Protein AF-A0A5P3VMM7-F1 (afdb_monomer_lite)

Structure (mmCIF, N/CA/C/O backbone):
data_AF-A0A5P3VMM7-F1
#
_entry.id   AF-A0A5P3VMM7-F1
#
loop_
_atom_site.group_PDB
_atom_site.id
_atom_site.type_symbol
_atom_site.label_atom_id
_atom_site.label_alt_id
_atom_site.label_comp_id
_atom_site.label_asym_id
_atom_site.label_entity_id
_atom_site.label_seq_id
_atom_site.pdbx_PDB_ins_code
_atom_site.Cartn_x
_atom_site.Cartn_y
_atom_site.Cartn_z
_atom_site.occupancy
_atom_site.B_iso_or_equiv
_atom_site.auth_seq_id
_atom_site.auth_comp_id
_atom_site.auth_asym_id
_atom_site.auth_atom_id
_atom_site.pdbx_PDB_model_num
ATOM 1 N N . MET A 1 1 ? -0.177 14.885 -5.176 1.00 58.44 1 MET A N 1
ATOM 2 C CA . MET A 1 1 ? 0.200 14.650 -3.767 1.00 58.44 1 MET A CA 1
ATOM 3 C C . MET A 1 1 ? 0.139 13.146 -3.527 1.00 58.44 1 MET A C 1
ATOM 5 O O . MET A 1 1 ? -0.788 12.527 -4.034 1.00 58.44 1 MET A O 1
ATOM 9 N N . ASP A 1 2 ? 1.102 12.547 -2.823 1.00 82.88 2 ASP A N 1
ATOM 10 C CA . ASP A 1 2 ? 1.224 11.075 -2.736 1.00 82.88 2 ASP A CA 1
ATOM 11 C C . ASP A 1 2 ? 0.037 10.394 -2.015 1.00 82.88 2 ASP A C 1
ATOM 13 O O . ASP A 1 2 ? -0.247 9.225 -2.265 1.00 82.88 2 ASP A O 1
ATOM 17 N N . LEU A 1 3 ? -0.728 11.128 -1.193 1.00 88.62 3 LEU A N 1
ATOM 18 C CA . LEU A 1 3 ? -1.894 10.583 -0.482 1.00 88.62 3 LEU A CA 1
ATOM 19 C C . LEU A 1 3 ? -3.008 10.087 -1.417 1.00 88.62 3 LEU A C 1
ATOM 21 O O . LEU A 1 3 ? -3.591 9.039 -1.157 1.00 88.62 3 LEU A O 1
ATOM 25 N N . ASP A 1 4 ? -3.297 10.801 -2.512 1.00 90.81 4 ASP A N 1
ATOM 26 C CA . ASP A 1 4 ? -4.323 10.369 -3.477 1.00 90.81 4 ASP A CA 1
ATOM 27 C C . ASP A 1 4 ? -3.931 9.047 -4.150 1.00 90.81 4 ASP A C 1
ATOM 29 O O . ASP A 1 4 ? -4.779 8.200 -4.431 1.00 90.81 4 ASP A O 1
ATOM 33 N N . LEU A 1 5 ? -2.629 8.865 -4.384 1.00 90.19 5 LEU A N 1
ATOM 34 C CA . LEU A 1 5 ? -2.067 7.659 -4.976 1.00 90.19 5 LEU A CA 1
ATOM 35 C C . LEU A 1 5 ? -2.196 6.467 -4.017 1.00 90.19 5 LEU A C 1
ATOM 37 O O . LEU A 1 5 ? -2.684 5.411 -4.417 1.00 90.19 5 LEU A O 1
ATOM 41 N N . ILE A 1 6 ? -1.822 6.661 -2.748 1.00 93.06 6 ILE A N 1
ATOM 42 C CA . ILE A 1 6 ? -1.936 5.641 -1.696 1.00 93.06 6 ILE A CA 1
ATOM 43 C C . ILE A 1 6 ? -3.396 5.215 -1.512 1.00 93.06 6 ILE A C 1
ATOM 45 O O . ILE A 1 6 ? -3.681 4.026 -1.379 1.00 93.06 6 ILE A O 1
ATOM 49 N N . GLU A 1 7 ? -4.341 6.156 -1.548 1.00 94.69 7 GLU A N 1
ATOM 50 C CA . GLU A 1 7 ? -5.756 5.812 -1.416 1.00 94.69 7 GLU A CA 1
ATOM 51 C C . GLU A 1 7 ? -6.293 4.989 -2.574 1.00 94.69 7 GLU A C 1
ATOM 53 O O . GLU A 1 7 ? -7.035 4.035 -2.348 1.00 94.69 7 GLU A O 1
ATOM 58 N N . ARG A 1 8 ? -5.949 5.360 -3.811 1.00 92.56 8 ARG A N 1
ATOM 59 C CA . ARG A 1 8 ? -6.365 4.604 -4.999 1.00 92.56 8 ARG A CA 1
ATOM 60 C C . ARG A 1 8 ? -5.827 3.180 -4.942 1.00 92.56 8 ARG A C 1
ATOM 62 O O . ARG A 1 8 ? -6.592 2.242 -5.142 1.00 92.56 8 ARG A O 1
ATOM 69 N N . ALA A 1 9 ? -4.551 3.031 -4.592 1.00 92.31 9 ALA A N 1
ATOM 70 C CA . ALA A 1 9 ? -3.922 1.731 -4.409 1.00 92.31 9 ALA A CA 1
ATOM 71 C C . ALA A 1 9 ? -4.624 0.904 -3.315 1.00 92.31 9 ALA A C 1
ATOM 73 O O . ALA A 1 9 ? -4.988 -0.246 -3.552 1.00 92.31 9 ALA A O 1
ATOM 74 N N . GLY A 1 10 ? -4.900 1.504 -2.151 1.00 93.81 10 GLY A N 1
ATOM 75 C CA . GLY A 1 10 ? -5.614 0.835 -1.062 1.00 93.81 10 GLY A CA 1
ATOM 76 C C . GLY A 1 10 ? -7.030 0.394 -1.450 1.00 93.81 10 GLY A C 1
ATOM 77 O O . GLY A 1 10 ? -7.420 -0.734 -1.161 1.00 93.81 10 GLY A O 1
ATOM 78 N N . ARG A 1 11 ? -7.785 1.245 -2.161 1.00 94.06 11 ARG A N 1
ATOM 79 C CA . ARG A 1 11 ? -9.134 0.903 -2.644 1.00 94.06 11 ARG A CA 1
ATOM 80 C C . ARG A 1 11 ? -9.099 -0.247 -3.646 1.00 94.06 11 ARG A C 1
ATOM 82 O O . ARG A 1 11 ? -9.917 -1.155 -3.543 1.00 94.06 11 ARG A O 1
ATOM 89 N N . ARG A 1 12 ? -8.137 -0.250 -4.575 1.00 91.69 12 ARG A N 1
ATOM 90 C CA . ARG A 1 12 ? -7.978 -1.356 -5.530 1.00 91.69 12 ARG A CA 1
ATOM 91 C C . ARG A 1 12 ? -7.608 -2.668 -4.844 1.00 91.69 12 ARG A C 1
ATOM 93 O O . ARG A 1 12 ? -8.069 -3.717 -5.271 1.00 91.69 12 ARG A O 1
ATOM 100 N N . ALA A 1 13 ? -6.848 -2.610 -3.754 1.00 91.81 13 ALA A N 1
ATOM 101 C CA . ALA A 1 13 ? -6.558 -3.771 -2.915 1.00 91.81 13 ALA A CA 1
ATOM 102 C C . ALA A 1 13 ? -7.781 -4.291 -2.125 1.00 91.81 13 ALA A C 1
ATOM 104 O O . ALA A 1 13 ? -7.629 -5.158 -1.267 1.00 91.81 13 ALA A O 1
ATOM 105 N N . GLY A 1 14 ? -8.985 -3.751 -2.363 1.00 92.62 14 GLY A N 1
ATOM 106 C CA . GLY A 1 14 ? -10.216 -4.155 -1.684 1.00 92.62 14 GLY A CA 1
ATOM 107 C C . GLY A 1 14 ? -10.307 -3.676 -0.234 1.00 92.62 14 GLY A C 1
ATOM 108 O O . GLY A 1 14 ? -11.110 -4.200 0.537 1.00 92.62 14 GLY A O 1
ATOM 109 N N . LEU A 1 15 ? -9.481 -2.704 0.161 1.00 94.81 15 LEU A N 1
ATOM 110 C CA . LEU A 1 15 ? -9.493 -2.152 1.511 1.00 94.81 15 LEU A CA 1
ATOM 111 C C . LEU A 1 15 ? -10.498 -1.008 1.617 1.00 94.81 15 LEU A C 1
ATOM 113 O O . LEU A 1 15 ? -10.672 -0.205 0.697 1.00 94.81 15 LEU A O 1
ATOM 117 N N . GLU A 1 16 ? -11.097 -0.869 2.795 1.00 95.44 16 GLU A N 1
ATOM 118 C CA . GLU A 1 16 ? -11.757 0.378 3.155 1.00 95.44 16 GLU A CA 1
ATOM 119 C C . GLU A 1 16 ? -10.687 1.419 3.480 1.00 95.44 16 GLU A C 1
ATOM 121 O O . GLU A 1 16 ? -9.756 1.141 4.238 1.00 95.44 16 GLU A O 1
ATOM 126 N N . VAL A 1 17 ? -10.823 2.622 2.923 1.00 95.12 17 VAL A N 1
ATOM 127 C CA . VAL A 1 17 ? -9.797 3.666 2.998 1.00 95.12 17 VAL A CA 1
ATOM 128 C C . VAL A 1 17 ? -10.396 4.971 3.501 1.00 95.12 17 VAL A C 1
ATOM 130 O O . VAL A 1 17 ? -11.431 5.416 3.003 1.00 95.12 17 VAL A O 1
ATOM 133 N N . ARG A 1 18 ? -9.711 5.631 4.440 1.00 94.75 18 ARG A N 1
ATOM 134 C CA . ARG A 1 18 ? -10.051 6.986 4.897 1.00 94.75 18 ARG A CA 1
ATOM 135 C C . ARG A 1 18 ? -8.809 7.831 5.148 1.00 94.75 18 ARG A C 1
ATOM 137 O O . ARG A 1 18 ? -7.750 7.307 5.489 1.00 94.75 18 ARG A O 1
ATOM 144 N N . ARG A 1 19 ? -8.970 9.153 5.081 1.00 94.06 19 ARG A N 1
ATOM 145 C CA . ARG A 1 19 ? -7.989 10.094 5.633 1.00 94.06 19 ARG A CA 1
ATOM 146 C C . ARG A 1 19 ? -8.260 10.315 7.109 1.00 94.06 19 ARG A C 1
ATOM 148 O O . ARG A 1 19 ? -9.404 10.516 7.509 1.00 94.06 19 ARG A O 1
ATOM 155 N N . PHE A 1 20 ? -7.201 10.339 7.902 1.00 92.06 20 PHE A N 1
ATOM 156 C CA . PHE A 1 20 ? -7.236 10.834 9.268 1.00 92.06 20 PHE A CA 1
ATOM 157 C C . PHE A 1 20 ? -6.358 12.079 9.354 1.00 92.06 20 PHE A C 1
ATOM 159 O O . PHE A 1 20 ? -5.202 12.057 8.931 1.00 92.06 20 PHE A O 1
ATOM 166 N N . ARG A 1 21 ? -6.920 13.173 9.872 1.00 91.00 21 ARG A N 1
ATOM 167 C CA . ARG A 1 21 ? -6.203 14.433 10.066 1.00 91.00 21 ARG A CA 1
ATOM 168 C C . ARG A 1 21 ? -6.055 14.708 11.554 1.00 91.00 21 ARG A C 1
ATOM 170 O O . ARG A 1 21 ? -7.053 14.803 12.261 1.00 91.00 21 ARG A O 1
ATOM 177 N N . ALA A 1 22 ? -4.818 14.880 12.001 1.00 86.25 22 ALA A N 1
ATOM 178 C CA . ALA A 1 22 ? -4.490 15.326 13.347 1.00 86.25 22 ALA A CA 1
ATOM 179 C C . ALA A 1 22 ? -3.561 16.535 13.252 1.00 86.25 22 ALA A C 1
ATOM 181 O O . ALA A 1 22 ? -2.401 16.402 12.866 1.00 86.25 22 ALA A O 1
ATOM 182 N N . ARG A 1 23 ? -4.082 17.716 13.612 1.00 89.12 23 ARG A N 1
ATOM 183 C CA . ARG A 1 23 ? -3.386 19.005 13.464 1.00 89.12 23 ARG A CA 1
ATOM 184 C C . ARG A 1 23 ? -2.920 19.199 12.009 1.00 89.12 23 ARG A C 1
ATOM 186 O O . ARG A 1 23 ? -3.754 19.268 11.100 1.00 89.12 23 ARG A O 1
ATOM 193 N N . ASP A 1 24 ? -1.608 19.202 11.807 1.00 87.50 24 ASP A N 1
ATOM 194 C CA . ASP A 1 24 ? -0.941 19.428 10.524 1.00 87.50 24 ASP A CA 1
ATOM 195 C C . ASP A 1 24 ? -0.562 18.126 9.803 1.00 87.50 24 ASP A C 1
ATOM 197 O O . ASP A 1 24 ? -0.034 18.160 8.695 1.00 87.50 24 ASP A O 1
ATOM 201 N N . LEU A 1 25 ? -0.861 16.968 10.401 1.00 86.62 25 LEU A N 1
ATOM 202 C CA . LEU A 1 25 ? -0.588 15.661 9.818 1.00 86.62 25 LEU A CA 1
ATOM 203 C C . LEU A 1 25 ? -1.855 15.076 9.186 1.00 86.62 25 LEU A C 1
ATOM 205 O O . LEU A 1 25 ? -2.884 14.923 9.851 1.00 86.62 25 LEU A O 1
ATOM 209 N N . VAL A 1 26 ? -1.766 14.702 7.909 1.00 91.19 26 VAL A N 1
ATOM 210 C CA . VAL A 1 26 ? -2.798 13.932 7.204 1.00 91.19 26 VAL A CA 1
ATOM 211 C C . VAL A 1 26 ? -2.216 12.575 6.839 1.00 91.19 26 VAL A C 1
ATOM 213 O O . VAL A 1 26 ? -1.212 12.501 6.136 1.00 91.19 26 VAL A O 1
ATOM 216 N N . VAL A 1 27 ? -2.860 11.509 7.307 1.00 91.38 27 VAL A N 1
ATOM 217 C CA . VAL A 1 27 ? -2.457 10.124 7.043 1.00 91.38 27 VAL A CA 1
ATOM 218 C C . VAL A 1 27 ? -3.578 9.342 6.378 1.00 91.38 27 VAL A C 1
ATOM 220 O O . VAL A 1 27 ? -4.757 9.667 6.543 1.00 91.38 27 VAL A O 1
ATOM 223 N N . VAL A 1 28 ? -3.215 8.276 5.668 1.00 94.19 28 VAL A N 1
ATOM 224 C CA . VAL A 1 28 ? -4.174 7.285 5.181 1.00 94.19 28 VAL A CA 1
ATOM 225 C C . VAL A 1 28 ? -4.302 6.178 6.222 1.00 94.19 28 VAL A C 1
ATOM 227 O O . VAL A 1 28 ? -3.312 5.665 6.744 1.00 94.19 28 VAL A O 1
ATOM 230 N N . GLN A 1 29 ? -5.543 5.828 6.543 1.00 95.75 29 GLN A N 1
ATOM 231 C CA . GLN A 1 29 ? -5.864 4.638 7.311 1.00 95.75 29 GLN A CA 1
ATOM 232 C C . GLN A 1 29 ? -6.636 3.662 6.439 1.00 95.75 29 GLN A C 1
ATOM 234 O O . GLN A 1 29 ? -7.495 4.067 5.650 1.00 95.75 29 GLN A O 1
ATOM 239 N N . VAL A 1 30 ? -6.356 2.377 6.630 1.00 96.06 30 VAL A N 1
ATOM 240 C CA . VAL A 1 30 ? -7.056 1.289 5.949 1.00 96.06 30 VAL A CA 1
ATOM 241 C C . VAL A 1 30 ? -7.575 0.264 6.940 1.00 96.06 30 VAL A C 1
ATOM 243 O O . VAL A 1 30 ? -7.051 0.139 8.051 1.00 96.06 30 VAL A O 1
ATOM 246 N N . ARG A 1 31 ? -8.583 -0.497 6.526 1.00 95.56 31 ARG A N 1
ATOM 247 C CA . ARG A 1 31 ? -8.982 -1.745 7.181 1.00 95.56 31 ARG A CA 1
ATOM 248 C C . ARG A 1 31 ? -9.469 -2.758 6.150 1.00 95.56 31 ARG A C 1
ATOM 250 O O . ARG A 1 31 ? -9.970 -2.380 5.093 1.00 95.56 31 ARG A O 1
ATOM 257 N N . GLY A 1 32 ? -9.335 -4.039 6.479 1.00 91.06 32 GLY A N 1
ATOM 258 C CA . GLY A 1 32 ? -10.105 -5.091 5.811 1.00 91.06 32 GLY A CA 1
ATOM 259 C C . GLY A 1 32 ? -11.567 -5.070 6.272 1.00 91.06 32 GLY A C 1
ATOM 260 O O . GLY A 1 32 ? -11.900 -4.367 7.231 1.00 91.06 32 GLY A O 1
ATOM 261 N N . GLN A 1 33 ? -12.430 -5.857 5.625 1.00 87.31 33 GLN A N 1
ATOM 262 C CA . GLN A 1 33 ? -13.848 -5.949 5.992 1.00 87.31 33 GLN A CA 1
ATOM 263 C C . GLN A 1 33 ? -14.016 -6.311 7.475 1.00 87.31 33 GLN A C 1
ATOM 265 O O . GLN A 1 33 ? -13.532 -7.343 7.933 1.00 87.31 33 GLN A O 1
ATOM 270 N N . GLY A 1 34 ? -14.666 -5.427 8.238 1.00 87.31 34 GLY A N 1
ATOM 271 C CA . GLY A 1 34 ? -14.894 -5.612 9.678 1.00 87.31 34 GLY A CA 1
ATOM 272 C C . GLY A 1 34 ? -13.642 -5.505 10.563 1.00 87.31 34 GLY A C 1
ATOM 273 O O . GLY A 1 34 ? -13.731 -5.716 11.770 1.00 87.31 34 GLY A O 1
ATOM 274 N N . GLY A 1 35 ? -12.482 -5.164 9.995 1.00 92.06 35 GLY A N 1
ATOM 275 C CA . GLY A 1 35 ? -11.216 -5.057 10.717 1.00 92.06 35 GLY A CA 1
ATOM 276 C C . GLY A 1 35 ? -11.041 -3.747 11.492 1.00 92.06 35 GLY A C 1
ATOM 277 O O . GLY A 1 35 ? -11.834 -2.804 11.397 1.00 92.06 35 GLY A O 1
ATOM 278 N N . GLN A 1 36 ? -9.940 -3.664 12.241 1.00 95.12 36 GLN A N 1
ATOM 279 C CA . GLN A 1 36 ? -9.512 -2.419 12.876 1.00 95.12 36 GLN A CA 1
ATOM 280 C C . GLN A 1 36 ? -8.826 -1.489 11.871 1.00 95.12 36 GLN A C 1
ATOM 282 O O . GLN A 1 36 ? -8.091 -1.931 10.987 1.00 95.12 36 GLN A O 1
ATOM 287 N N . TRP A 1 37 ? -9.053 -0.185 12.039 1.00 95.38 37 TRP A N 1
ATOM 288 C CA . TRP A 1 37 ? -8.341 0.845 11.289 1.00 95.38 37 TRP A CA 1
ATOM 289 C C . TRP A 1 37 ? -6.872 0.870 11.696 1.00 95.38 37 TRP A C 1
ATOM 291 O O . TRP A 1 37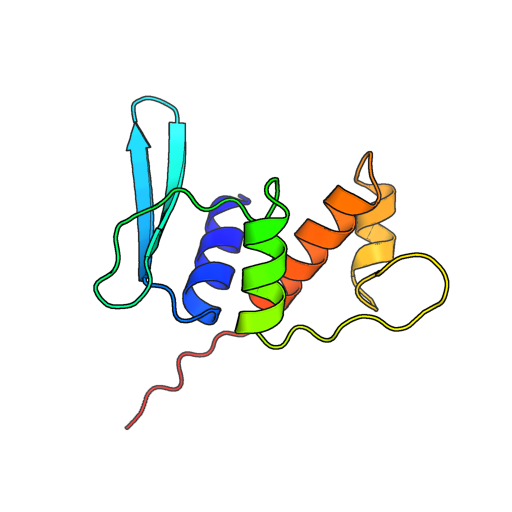 ? -6.557 0.993 12.878 1.00 95.38 37 TRP A O 1
ATOM 301 N N . ARG A 1 38 ? -5.981 0.823 10.709 1.00 95.00 38 ARG A N 1
ATOM 302 C CA . ARG A 1 38 ? -4.535 0.954 10.906 1.00 95.00 38 ARG A CA 1
ATOM 303 C C . ARG A 1 38 ? -3.953 1.997 9.968 1.00 95.00 38 ARG A C 1
ATOM 305 O O . ARG A 1 38 ? -4.532 2.280 8.921 1.00 95.00 38 ARG A O 1
ATOM 312 N N . PHE A 1 39 ? -2.805 2.548 10.342 1.00 94.50 39 PHE A N 1
ATOM 313 C CA . PHE A 1 39 ? -2.004 3.372 9.442 1.00 94.50 39 PHE A CA 1
ATOM 314 C C . PHE A 1 39 ? -1.561 2.552 8.224 1.00 94.50 39 PHE A C 1
ATOM 316 O O . PHE A 1 39 ? -1.337 1.341 8.336 1.00 94.50 39 PHE A O 1
ATOM 323 N N . TYR A 1 40 ? -1.494 3.217 7.074 1.00 94.56 40 TYR A N 1
ATOM 324 C CA . TYR A 1 40 ? -1.133 2.605 5.806 1.00 94.56 40 TYR A CA 1
ATOM 325 C C . TYR A 1 40 ? -0.192 3.513 5.028 1.00 94.56 40 TYR A C 1
ATOM 327 O O . TYR A 1 40 ? -0.582 4.610 4.622 1.00 94.56 40 TYR A O 1
ATOM 335 N N . ASP A 1 41 ? 1.033 3.042 4.818 1.00 93.69 41 ASP A N 1
ATOM 336 C CA . ASP A 1 41 ? 2.060 3.792 4.096 1.00 93.69 41 ASP A CA 1
ATOM 337 C C . ASP A 1 41 ? 2.950 2.864 3.265 1.00 93.69 41 ASP A C 1
ATOM 339 O O . ASP A 1 41 ? 4.108 2.617 3.603 1.00 93.69 41 ASP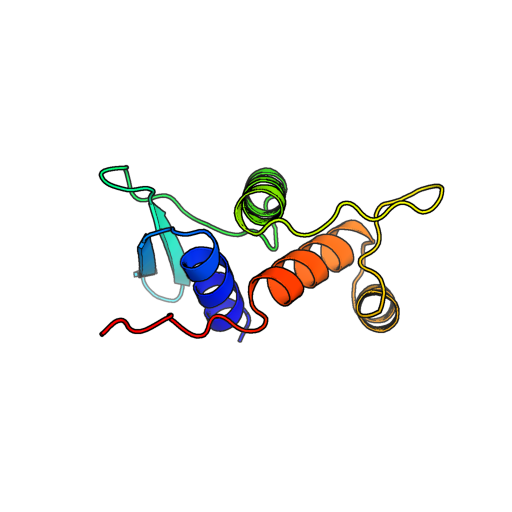 A O 1
ATOM 343 N N . PRO A 1 42 ? 2.435 2.355 2.136 1.00 93.06 42 PRO A N 1
ATOM 344 C CA . PRO A 1 42 ? 3.188 1.458 1.267 1.00 93.06 42 PRO A CA 1
ATOM 345 C C . PRO A 1 42 ? 4.393 2.135 0.588 1.00 93.06 42 PRO A C 1
ATOM 347 O O . PRO A 1 42 ? 5.161 1.455 -0.086 1.00 93.06 42 PRO A O 1
ATOM 350 N N . LEU A 1 43 ? 4.581 3.456 0.730 1.00 90.56 43 LEU A N 1
ATOM 351 C CA . LEU A 1 43 ? 5.755 4.163 0.207 1.00 90.56 43 LEU A CA 1
ATOM 352 C C . LEU A 1 43 ? 6.963 4.081 1.146 1.00 90.56 43 LEU A C 1
ATOM 354 O O . LEU A 1 43 ? 8.101 4.218 0.680 1.00 90.56 43 LEU A O 1
ATOM 358 N N . HIS A 1 44 ? 6.732 3.826 2.436 1.00 90.12 44 HIS A N 1
ATOM 359 C CA . HIS A 1 44 ? 7.777 3.772 3.461 1.00 90.12 44 HIS A CA 1
ATOM 360 C C . HIS A 1 44 ? 7.791 2.460 4.261 1.00 90.12 44 HIS A C 1
ATOM 362 O O . HIS A 1 44 ? 8.831 2.136 4.832 1.00 90.12 44 HIS A O 1
ATOM 368 N N . ASP A 1 45 ? 6.702 1.686 4.256 1.00 91.12 45 ASP A N 1
ATOM 369 C CA . ASP A 1 45 ? 6.566 0.391 4.929 1.00 91.12 45 ASP A CA 1
ATOM 370 C C . ASP A 1 45 ? 6.571 -0.770 3.913 1.00 91.12 45 ASP A C 1
ATOM 372 O O . ASP A 1 45 ? 5.719 -0.867 3.021 1.00 91.12 45 ASP A O 1
ATOM 376 N N . ASP A 1 46 ? 7.545 -1.672 4.054 1.00 89.44 46 ASP A N 1
ATOM 377 C CA . ASP A 1 46 ? 7.731 -2.813 3.151 1.00 89.44 46 ASP A CA 1
ATOM 378 C C . ASP A 1 46 ? 6.618 -3.859 3.273 1.00 89.44 46 ASP A C 1
ATOM 380 O O . ASP A 1 46 ? 6.244 -4.479 2.276 1.00 89.44 46 ASP A O 1
ATOM 384 N N . ALA A 1 47 ? 6.052 -4.052 4.468 1.00 91.19 47 ALA A N 1
ATOM 385 C CA . ALA A 1 47 ? 4.962 -4.997 4.672 1.00 91.19 47 ALA A CA 1
ATOM 386 C C . ALA A 1 47 ? 3.682 -4.499 3.992 1.00 91.19 47 ALA A C 1
ATOM 388 O O . ALA A 1 47 ? 2.952 -5.289 3.390 1.00 91.19 47 ALA A O 1
ATOM 389 N N . ASP A 1 48 ? 3.415 -3.195 4.039 1.00 93.56 48 ASP A N 1
ATOM 390 C CA . ASP A 1 48 ? 2.289 -2.592 3.326 1.00 93.56 48 ASP A CA 1
ATOM 391 C C . ASP A 1 48 ? 2.469 -2.606 1.815 1.00 93.56 48 ASP A C 1
ATOM 393 O O . ASP A 1 48 ? 1.515 -2.927 1.100 1.00 93.56 48 ASP A O 1
ATOM 397 N N . CYS A 1 49 ? 3.683 -2.341 1.333 1.00 91.88 49 CYS A N 1
ATOM 398 C CA . CYS A 1 49 ? 4.005 -2.484 -0.081 1.00 91.88 49 CYS A CA 1
ATOM 399 C C . CYS A 1 49 ? 3.838 -3.935 -0.557 1.00 91.88 49 CYS A C 1
ATOM 401 O O . CYS A 1 49 ? 3.254 -4.177 -1.611 1.00 91.88 49 CYS A O 1
ATOM 403 N N . PHE A 1 50 ? 4.320 -4.911 0.215 1.00 88.81 50 PHE A N 1
ATOM 404 C CA . PHE A 1 50 ? 4.217 -6.324 -0.144 1.00 88.81 50 PHE A CA 1
ATOM 405 C C . PHE A 1 50 ? 2.763 -6.806 -0.157 1.00 88.81 50 PHE A C 1
ATOM 407 O O . PHE A 1 50 ? 2.330 -7.431 -1.122 1.00 88.81 50 PHE A O 1
ATOM 414 N N . ARG A 1 51 ? 1.974 -6.463 0.872 1.00 91.69 51 ARG A N 1
ATOM 415 C CA . ARG A 1 51 ? 0.534 -6.773 0.906 1.00 91.69 51 ARG A CA 1
ATOM 416 C C . ARG A 1 51 ? -0.196 -6.174 -0.291 1.00 91.69 51 ARG A C 1
ATOM 418 O O . ARG A 1 51 ? -1.047 -6.842 -0.862 1.00 91.69 51 ARG A O 1
ATOM 425 N N . LEU A 1 52 ? 0.143 -4.9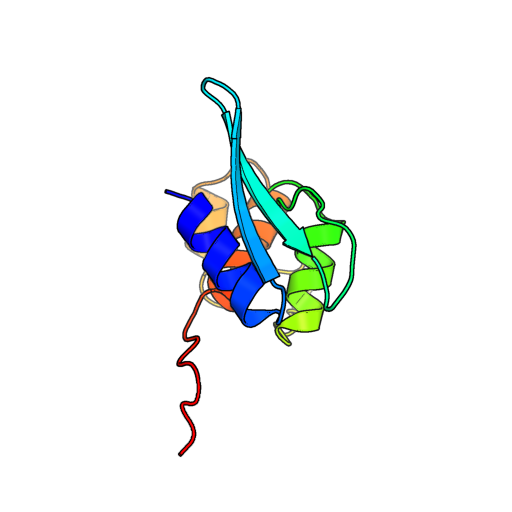41 -0.667 1.00 91.38 52 LEU A N 1
ATOM 426 C CA . LEU A 1 52 ? -0.430 -4.274 -1.833 1.00 91.38 52 LEU A CA 1
ATOM 427 C C . LEU A 1 52 ? -0.081 -4.998 -3.135 1.00 91.38 52 LEU A C 1
ATOM 429 O O . LEU A 1 52 ? -0.960 -5.226 -3.959 1.00 91.38 52 LEU A O 1
ATOM 433 N N . MET A 1 53 ? 1.188 -5.378 -3.299 1.00 88.50 53 MET A N 1
ATOM 434 C CA . MET A 1 53 ? 1.665 -6.121 -4.465 1.00 88.50 53 MET A CA 1
ATOM 435 C C . MET A 1 53 ? 0.882 -7.426 -4.643 1.00 88.50 53 MET A C 1
ATOM 437 O O . MET A 1 53 ? 0.392 -7.695 -5.734 1.00 88.50 53 MET A O 1
ATOM 441 N N . VAL A 1 54 ? 0.703 -8.187 -3.558 1.00 88.75 54 VAL A N 1
ATOM 442 C CA . VAL A 1 54 ? -0.071 -9.438 -3.562 1.00 88.75 54 VAL A CA 1
ATOM 443 C C . VAL A 1 54 ? -1.556 -9.178 -3.829 1.00 88.75 54 VAL A C 1
ATOM 445 O O . VAL A 1 54 ? -2.153 -9.850 -4.661 1.00 88.75 54 VAL A O 1
ATOM 448 N N . ALA A 1 55 ? -2.160 -8.201 -3.148 1.00 90.19 55 ALA A N 1
ATOM 449 C CA . ALA A 1 55 ? -3.591 -7.923 -3.264 1.00 90.19 55 ALA A CA 1
ATOM 450 C C . ALA A 1 55 ? -3.999 -7.409 -4.653 1.00 90.19 55 ALA A C 1
ATOM 452 O O . ALA A 1 55 ? -5.122 -7.647 -5.087 1.00 90.19 55 ALA A O 1
ATOM 453 N N . CYS A 1 56 ? -3.106 -6.699 -5.343 1.00 86.62 56 CYS A N 1
ATOM 454 C CA . CYS A 1 56 ? -3.358 -6.160 -6.677 1.00 86.62 56 CYS A CA 1
ATOM 455 C C . CYS A 1 56 ? -2.770 -7.015 -7.808 1.00 86.62 56 CYS A C 1
ATOM 457 O O . CYS A 1 56 ? -2.743 -6.536 -8.940 1.00 86.62 56 CYS A O 1
ATOM 459 N N . ASP A 1 57 ? -2.283 -8.225 -7.506 1.00 85.25 57 ASP A N 1
ATOM 460 C CA . ASP A 1 57 ? -1.599 -9.116 -8.456 1.00 85.25 57 ASP A CA 1
ATOM 461 C C . ASP A 1 57 ? -0.543 -8.376 -9.296 1.00 85.25 57 ASP A C 1
ATOM 463 O O . ASP A 1 57 ? -0.433 -8.524 -10.513 1.00 85.25 57 ASP A O 1
ATOM 467 N N . VAL A 1 58 ? 0.215 -7.490 -8.641 1.00 78.69 58 VAL A N 1
ATOM 468 C CA . VAL A 1 58 ? 1.302 -6.769 -9.301 1.00 78.69 58 VAL A CA 1
ATOM 469 C C . VAL A 1 58 ? 2.415 -7.791 -9.527 1.00 78.69 58 VAL A C 1
ATOM 471 O O . VAL A 1 58 ? 2.985 -8.281 -8.546 1.00 78.69 58 VAL A O 1
ATOM 474 N N . PRO A 1 59 ? 2.730 -8.142 -10.788 1.00 66.81 59 PRO A N 1
ATOM 475 C CA . PRO A 1 59 ? 3.579 -9.285 -11.073 1.00 66.81 59 PRO A CA 1
ATOM 476 C C . PRO A 1 59 ? 4.972 -9.095 -10.462 1.00 66.81 59 PRO A C 1
ATOM 478 O O . PRO A 1 59 ? 5.543 -8.001 -10.556 1.00 66.81 59 PRO A O 1
ATOM 481 N N . PRO A 1 60 ? 5.555 -10.147 -9.855 1.00 61.16 60 PRO A N 1
ATOM 482 C CA . PRO A 1 60 ? 6.9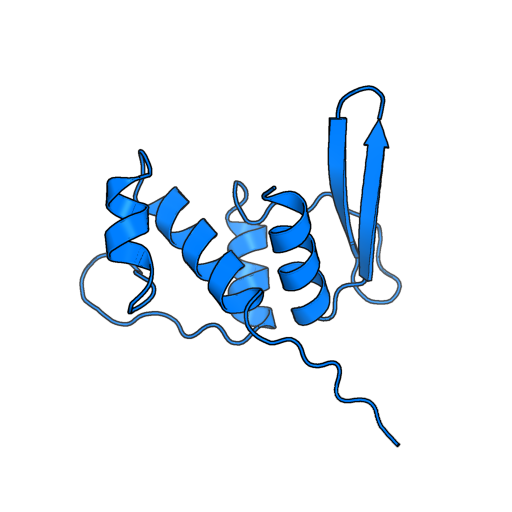33 -10.105 -9.404 1.00 61.16 60 PRO A CA 1
ATOM 483 C C . PRO A 1 60 ? 7.838 -10.003 -10.628 1.00 61.16 60 PRO A C 1
ATOM 485 O O . PRO A 1 60 ? 7.689 -10.722 -11.614 1.00 61.16 60 PRO A O 1
ATOM 488 N N . LEU A 1 61 ? 8.791 -9.085 -10.583 1.00 62.03 61 LEU A N 1
ATOM 489 C CA . LEU A 1 61 ? 9.542 -8.733 -11.777 1.00 62.03 61 LEU A CA 1
ATOM 490 C C . LEU A 1 61 ? 10.799 -9.578 -11.849 1.00 62.03 61 LEU A C 1
ATOM 492 O O . LEU A 1 61 ? 11.769 -9.356 -11.123 1.00 62.03 61 LEU A O 1
ATOM 496 N N . SER A 1 62 ? 10.741 -10.598 -12.696 1.00 45.94 62 SER A N 1
ATOM 497 C CA . SER A 1 62 ? 11.829 -11.539 -12.919 1.00 45.94 62 SER A CA 1
ATOM 498 C C . SER A 1 62 ? 12.896 -10.918 -13.824 1.00 45.94 62 SER A C 1
ATOM 500 O O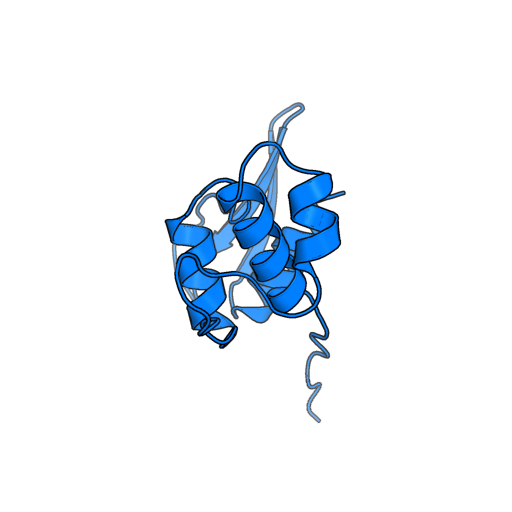 . SER A 1 62 ? 12.742 -10.841 -15.038 1.00 45.94 62 SER A O 1
ATOM 502 N N . GLY A 1 63 ? 14.000 -10.484 -13.223 1.00 42.25 63 GLY A N 1
ATOM 503 C CA . GLY A 1 63 ? 15.210 -10.056 -13.920 1.00 42.25 63 GLY A CA 1
ATOM 504 C C . GLY A 1 63 ? 16.356 -9.959 -12.920 1.00 42.25 63 GLY A C 1
ATOM 505 O O . GLY A 1 63 ? 16.225 -9.276 -11.909 1.00 42.25 63 GLY A O 1
ATOM 506 N N . MET A 1 64 ? 17.425 -10.722 -13.158 1.00 36.34 64 MET A N 1
ATOM 507 C CA . MET A 1 64 ? 18.576 -10.955 -12.272 1.00 36.34 64 MET A CA 1
ATOM 508 C C . MET A 1 64 ? 18.956 -9.761 -11.376 1.00 36.34 64 MET A C 1
ATOM 510 O O . MET A 1 64 ? 19.211 -8.655 -11.843 1.00 36.34 64 MET A O 1
ATOM 514 N N . THR A 1 65 ? 19.075 -10.024 -10.070 1.00 39.88 65 THR A N 1
ATOM 515 C CA . THR A 1 65 ? 19.581 -9.096 -9.039 1.00 39.88 65 THR A CA 1
ATOM 516 C C . THR A 1 65 ? 18.795 -7.790 -8.893 1.00 39.88 65 THR A C 1
ATOM 518 O O . THR A 1 65 ? 19.261 -6.693 -9.201 1.00 39.88 65 THR A O 1
ATOM 521 N N . GLY A 1 66 ? 17.604 -7.925 -8.312 1.00 45.16 66 GLY A N 1
ATOM 522 C CA . GLY A 1 66 ? 16.824 -6.853 -7.699 1.00 45.16 66 GLY A CA 1
ATOM 523 C C . GLY A 1 66 ? 15.557 -6.517 -8.480 1.00 45.16 66 GLY A C 1
ATOM 524 O O . GLY A 1 66 ? 15.608 -5.996 -9.590 1.00 45.16 66 GLY A O 1
ATOM 525 N N . LEU A 1 67 ? 14.424 -6.814 -7.846 1.00 42.09 67 LEU A N 1
ATOM 526 C CA . LEU A 1 67 ? 13.067 -6.528 -8.305 1.00 42.09 67 LEU A CA 1
ATOM 527 C C . LEU A 1 67 ? 12.950 -5.090 -8.842 1.00 42.09 67 LEU A C 1
ATOM 529 O O . LEU A 1 67 ? 13.288 -4.142 -8.135 1.00 42.09 67 LEU A O 1
ATOM 533 N N . VAL A 1 68 ? 12.486 -4.924 -10.082 1.00 48.25 68 VAL A N 1
ATOM 534 C CA . VAL A 1 68 ? 12.316 -3.631 -10.770 1.00 48.25 68 VAL A CA 1
ATOM 535 C C . VAL A 1 68 ? 11.056 -3.703 -11.626 1.00 48.25 68 VAL A C 1
ATOM 537 O O . VAL A 1 68 ? 10.975 -4.557 -12.499 1.00 48.25 68 VAL A O 1
ATOM 540 N N . CYS A 1 69 ? 10.076 -2.821 -11.397 1.00 45.28 69 CYS A N 1
ATOM 541 C CA . CYS A 1 69 ? 8.838 -2.759 -12.183 1.00 45.28 69 CYS A CA 1
ATOM 542 C C . CYS A 1 69 ? 9.130 -2.322 -13.622 1.00 45.28 69 CYS A C 1
ATOM 544 O O . CYS A 1 69 ? 9.601 -1.207 -13.861 1.00 45.28 69 CYS A O 1
ATOM 546 N N . ALA A 1 70 ? 8.875 -3.213 -14.581 1.00 43.91 70 ALA A N 1
ATOM 547 C CA . ALA A 1 70 ? 9.214 -3.039 -15.982 1.00 43.91 70 ALA A CA 1
ATOM 548 C C . ALA A 1 70 ? 8.462 -1.824 -16.544 1.00 43.91 70 ALA A C 1
ATOM 550 O O . ALA A 1 70 ? 7.234 -1.757 -16.513 1.00 43.91 70 ALA A O 1
ATOM 551 N N . GLY A 1 71 ? 9.228 -0.833 -17.002 1.00 44.16 71 GLY A N 1
ATOM 552 C CA . GLY A 1 71 ? 8.747 0.353 -17.712 1.00 44.16 71 GLY A CA 1
ATOM 553 C C . GLY A 1 71 ? 8.662 1.647 -16.896 1.00 44.16 71 GLY A C 1
ATOM 554 O O . GLY A 1 71 ? 8.835 2.709 -17.475 1.00 44.16 71 GLY A O 1
ATOM 555 N N . CYS A 1 72 ? 8.457 1.603 -15.573 1.00 47.97 72 CYS A N 1
ATOM 556 C CA . CYS A 1 72 ? 8.253 2.830 -14.767 1.00 47.97 72 CYS A CA 1
ATOM 557 C C . CYS A 1 72 ? 9.457 3.229 -13.904 1.00 47.97 72 CYS A C 1
ATOM 559 O O . CYS A 1 72 ? 9.512 4.338 -13.382 1.00 47.97 72 CYS A O 1
ATOM 561 N N . VAL A 1 73 ? 10.423 2.327 -13.733 1.00 51.50 73 VAL A N 1
ATOM 562 C CA . VAL A 1 73 ? 11.454 2.481 -12.701 1.00 51.50 73 VAL A CA 1
ATOM 563 C C . VAL A 1 73 ? 12.715 3.187 -13.203 1.00 51.50 73 VAL A C 1
ATOM 565 O O . VAL A 1 73 ? 13.455 3.733 -12.392 1.00 51.50 73 VAL A O 1
ATOM 568 N N . SER A 1 74 ? 12.958 3.250 -14.518 1.00 49.97 74 SER A N 1
ATOM 569 C CA . SER A 1 74 ? 14.163 3.922 -15.029 1.00 49.97 74 SER A CA 1
ATOM 570 C C . SER A 1 74 ? 14.168 5.422 -14.703 1.00 49.97 74 SER A C 1
ATOM 572 O O . SER A 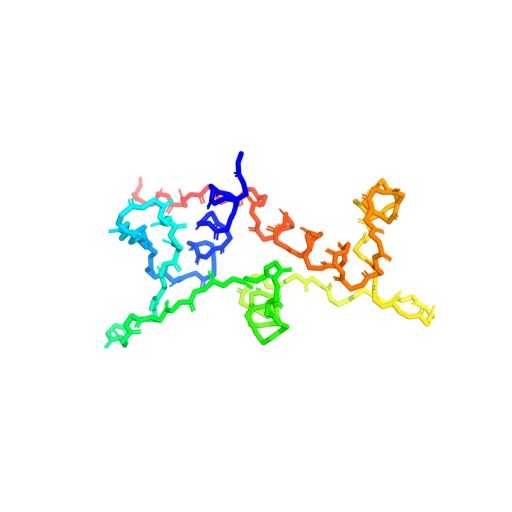1 74 ? 15.216 5.968 -14.371 1.00 49.97 74 SER A O 1
ATOM 574 N N . GLU A 1 75 ? 12.998 6.070 -14.713 1.00 51.62 75 GLU A N 1
ATOM 575 C CA . GLU A 1 75 ? 12.842 7.463 -14.272 1.00 51.62 75 GLU A CA 1
ATOM 576 C C . GLU A 1 75 ? 12.839 7.593 -12.738 1.00 51.62 75 GLU A C 1
ATOM 578 O O . GLU A 1 75 ? 13.399 8.543 -12.193 1.00 51.62 75 GLU A O 1
ATOM 583 N N . GLU A 1 76 ? 12.257 6.632 -12.011 1.00 52.56 76 GLU A N 1
ATOM 584 C CA . GLU A 1 76 ? 12.164 6.706 -10.545 1.00 52.56 76 GLU A CA 1
ATOM 585 C C . GLU A 1 76 ? 13.481 6.410 -9.821 1.00 52.56 76 GLU A C 1
ATOM 587 O O . GLU A 1 76 ? 13.748 7.025 -8.792 1.00 52.56 76 GLU A O 1
ATOM 592 N N . ILE A 1 77 ? 14.333 5.524 -10.351 1.00 56.19 77 ILE A N 1
ATOM 593 C CA . ILE A 1 77 ? 15.684 5.296 -9.806 1.00 56.19 77 ILE A CA 1
ATOM 594 C C . ILE A 1 77 ? 16.534 6.559 -9.948 1.00 56.19 77 ILE A C 1
ATOM 596 O O . ILE A 1 77 ? 17.273 6.894 -9.029 1.00 56.19 77 ILE A O 1
ATOM 600 N N . ALA A 1 78 ? 16.413 7.282 -11.064 1.00 52.66 78 ALA A N 1
ATOM 601 C CA . ALA A 1 78 ? 17.122 8.545 -11.251 1.00 52.66 78 ALA A CA 1
ATOM 602 C C . ALA A 1 78 ? 16.638 9.632 -10.273 1.00 52.66 78 ALA A C 1
ATOM 604 O O . ALA A 1 78 ? 17.411 10.502 -9.878 1.00 52.66 78 ALA A O 1
ATOM 605 N N . ALA A 1 79 ? 15.368 9.575 -9.862 1.00 57.44 79 ALA A N 1
ATOM 606 C CA . ALA A 1 79 ? 14.754 10.567 -8.990 1.00 57.44 79 ALA A CA 1
ATOM 607 C C . ALA A 1 79 ? 14.898 10.268 -7.486 1.00 57.44 79 ALA A C 1
ATOM 609 O O . ALA A 1 79 ? 14.597 11.149 -6.673 1.00 57.44 79 ALA A O 1
ATOM 610 N N . HIS A 1 80 ? 15.266 9.044 -7.080 1.00 58.50 80 HIS A N 1
ATOM 611 C CA . HIS A 1 80 ? 15.158 8.598 -5.684 1.00 58.50 80 HIS A CA 1
ATOM 612 C C . HIS A 1 80 ? 16.458 8.022 -5.114 1.00 58.50 80 HIS A C 1
ATOM 614 O O . HIS A 1 80 ? 17.174 7.292 -5.792 1.00 58.50 80 HIS A O 1
ATOM 620 N N . PRO A 1 81 ? 16.750 8.298 -3.828 1.00 61.62 81 PRO A N 1
ATOM 621 C CA . PRO A 1 81 ? 18.052 8.005 -3.232 1.00 61.62 81 PRO A CA 1
ATOM 622 C C . PRO A 1 81 ? 18.319 6.507 -3.042 1.00 61.62 81 PRO A C 1
ATOM 624 O O . PRO A 1 81 ? 19.468 6.115 -2.854 1.00 61.62 81 PRO A O 1
ATOM 627 N N . THR A 1 82 ? 17.285 5.655 -3.066 1.00 74.38 82 THR A N 1
ATOM 628 C CA . THR A 1 82 ? 17.439 4.205 -2.897 1.00 74.38 82 THR A CA 1
ATOM 629 C C . THR A 1 82 ? 16.569 3.414 -3.869 1.00 74.38 82 THR A C 1
ATOM 631 O O . THR A 1 82 ? 15.430 3.775 -4.171 1.00 74.38 82 THR A O 1
ATOM 634 N N . ARG A 1 83 ? 17.092 2.263 -4.308 1.00 71.12 83 ARG A N 1
ATOM 635 C CA . ARG A 1 83 ? 16.377 1.307 -5.169 1.00 71.12 83 ARG A CA 1
ATOM 636 C C . ARG A 1 83 ? 15.049 0.852 -4.552 1.00 71.12 83 ARG A C 1
ATOM 638 O O . ARG A 1 83 ? 14.071 0.701 -5.270 1.00 71.12 83 ARG A O 1
ATOM 645 N N . LEU A 1 84 ? 14.999 0.684 -3.228 1.00 77.12 84 LEU A N 1
ATOM 646 C CA . LEU A 1 84 ? 13.787 0.277 -2.507 1.00 77.12 84 LEU A CA 1
ATOM 647 C C . LEU A 1 84 ? 12.680 1.336 -2.582 1.00 77.12 84 LEU A C 1
ATOM 649 O O . LEU A 1 84 ? 11.527 0.990 -2.823 1.00 77.12 84 LEU A O 1
ATOM 653 N N . ALA A 1 85 ? 13.020 2.622 -2.450 1.00 79.00 85 ALA A N 1
ATOM 654 C CA . ALA A 1 85 ? 12.040 3.699 -2.579 1.00 79.00 85 ALA A CA 1
ATOM 655 C C . ALA A 1 85 ? 11.427 3.755 -3.991 1.00 79.00 85 ALA A C 1
ATOM 657 O O . ALA A 1 85 ? 10.217 3.940 -4.125 1.00 79.00 85 ALA A O 1
ATOM 658 N N . ALA A 1 86 ? 12.239 3.532 -5.030 1.00 79.06 86 ALA A N 1
ATOM 659 C CA . ALA A 1 86 ? 11.762 3.439 -6.411 1.00 79.06 86 ALA A CA 1
ATOM 660 C C . ALA A 1 86 ? 10.867 2.206 -6.636 1.00 79.06 86 ALA A C 1
ATOM 662 O O . ALA A 1 86 ? 9.838 2.293 -7.295 1.00 79.06 86 ALA A O 1
ATOM 663 N N . VAL A 1 87 ? 11.197 1.055 -6.041 1.00 81.62 87 VAL A N 1
ATOM 664 C CA . VAL A 1 87 ? 10.339 -0.140 -6.128 1.00 81.62 87 VAL A CA 1
ATOM 665 C C . VAL A 1 87 ? 8.980 0.105 -5.476 1.00 81.62 87 VAL A C 1
ATOM 667 O O . VAL A 1 87 ? 7.956 -0.166 -6.100 1.00 81.62 87 VAL A O 1
ATOM 670 N N . ARG A 1 88 ? 8.950 0.660 -4.258 1.00 86.94 88 ARG A N 1
ATOM 671 C CA . ARG A 1 88 ? 7.694 0.947 -3.548 1.00 86.94 88 ARG A CA 1
ATOM 672 C C . ARG A 1 88 ? 6.804 1.905 -4.332 1.00 86.94 88 ARG A C 1
ATOM 674 O O . ARG A 1 88 ? 5.615 1.643 -4.499 1.00 86.94 88 ARG A O 1
ATOM 681 N N . ARG A 1 89 ? 7.372 2.979 -4.885 1.00 87.12 89 ARG A N 1
ATOM 682 C CA . ARG A 1 89 ? 6.619 3.914 -5.733 1.00 87.12 89 ARG A CA 1
ATOM 683 C C . ARG A 1 89 ? 6.093 3.263 -7.002 1.00 87.12 89 ARG A C 1
ATOM 685 O O . ARG A 1 89 ? 4.917 3.448 -7.311 1.00 87.12 89 ARG A O 1
ATOM 692 N N . ALA A 1 90 ? 6.892 2.444 -7.674 1.00 83.69 90 ALA A N 1
ATOM 693 C CA . ALA A 1 90 ? 6.441 1.731 -8.857 1.00 83.69 90 ALA A CA 1
ATOM 694 C C . ALA A 1 90 ? 5.312 0.735 -8.556 1.00 83.69 90 ALA A C 1
ATOM 696 O O . ALA A 1 90 ? 4.341 0.694 -9.309 1.00 83.69 90 ALA A O 1
ATOM 697 N N . VAL A 1 91 ? 5.380 0.000 -7.438 1.00 85.94 91 VAL A N 1
ATOM 698 C CA . VAL A 1 91 ? 4.292 -0.883 -6.980 1.00 85.94 91 VAL A CA 1
ATOM 699 C C . VAL A 1 91 ? 3.035 -0.076 -6.682 1.00 85.94 91 VAL A C 1
ATOM 701 O O . VAL A 1 91 ? 1.965 -0.400 -7.188 1.00 85.94 91 VAL A O 1
ATOM 704 N N . VAL A 1 92 ? 3.150 1.004 -5.905 1.00 89.81 92 VAL A N 1
ATOM 705 C CA . VAL A 1 92 ? 2.005 1.851 -5.545 1.00 89.81 92 VAL A CA 1
ATOM 706 C C . VAL A 1 92 ? 1.379 2.493 -6.784 1.00 89.81 92 VAL A C 1
ATOM 708 O O . VAL A 1 92 ? 0.156 2.543 -6.898 1.00 89.81 92 VAL A O 1
ATOM 711 N N . ARG A 1 93 ? 2.185 2.927 -7.759 1.00 87.44 93 ARG A N 1
ATOM 712 C CA . ARG A 1 93 ? 1.689 3.432 -9.046 1.00 87.44 93 ARG A CA 1
ATOM 713 C C . ARG A 1 93 ? 1.033 2.346 -9.885 1.00 87.44 93 ARG A C 1
ATOM 715 O O . ARG A 1 93 ? -0.035 2.601 -10.430 1.00 87.44 93 ARG A O 1
ATOM 722 N N . ALA A 1 94 ? 1.637 1.164 -9.988 1.00 85.00 94 ALA A N 1
ATOM 723 C CA . ALA A 1 94 ? 1.061 0.035 -10.710 1.00 85.00 94 ALA A CA 1
ATOM 724 C C . ALA A 1 94 ? -0.296 -0.351 -10.109 1.00 85.00 94 ALA A C 1
ATOM 726 O O . ALA A 1 94 ? -1.285 -0.426 -10.832 1.00 85.00 94 ALA A O 1
ATOM 727 N N . ALA A 1 95 ? -0.367 -0.464 -8.781 1.00 87.12 95 ALA A N 1
ATOM 728 C CA . ALA A 1 95 ? -1.606 -0.702 -8.057 1.00 87.12 95 ALA A CA 1
ATOM 729 C C . ALA A 1 95 ? -2.619 0.437 -8.252 1.00 87.12 95 ALA A C 1
ATOM 731 O O . ALA A 1 95 ? -3.807 0.179 -8.365 1.00 87.12 95 ALA A O 1
ATOM 732 N N . ALA A 1 96 ? -2.195 1.694 -8.367 1.00 88.38 96 ALA A N 1
ATOM 733 C CA . ALA A 1 96 ? -3.113 2.814 -8.577 1.00 88.38 96 ALA A CA 1
ATOM 734 C C . ALA A 1 96 ? -3.603 3.004 -10.033 1.00 88.38 96 ALA A C 1
ATOM 736 O O . ALA A 1 96 ? -4.482 3.843 -10.246 1.00 88.38 96 ALA A O 1
ATOM 737 N N . ARG A 1 97 ? -3.054 2.288 -11.031 1.00 82.50 97 ARG A N 1
ATOM 738 C CA . ARG A 1 97 ? -3.460 2.394 -12.451 1.00 82.50 97 ARG A CA 1
ATOM 739 C C . ARG A 1 97 ? -4.765 1.646 -12.728 1.00 82.50 97 ARG A C 1
ATOM 741 O O . ARG A 1 97 ? -4.819 0.453 -12.484 1.00 82.50 97 ARG A O 1
ATOM 748 N N . ASP A 1 98 ? -5.769 2.339 -13.255 1.00 62.00 98 ASP A N 1
ATOM 749 C CA . ASP A 1 98 ? -7.087 1.831 -13.666 1.00 62.00 98 ASP A CA 1
ATOM 750 C C . ASP A 1 98 ? -7.759 0.878 -12.667 1.00 62.00 98 ASP A C 1
ATOM 752 O O . ASP A 1 98 ? -7.808 -0.342 -12.816 1.00 62.00 98 ASP A O 1
ATOM 756 N N . PHE A 1 99 ? -8.328 1.494 -11.631 1.00 44.97 99 PHE A N 1
ATOM 757 C CA . PHE A 1 99 ? -9.546 0.997 -11.005 1.00 44.97 99 PHE A CA 1
ATOM 758 C C . PHE A 1 99 ? -10.724 1.706 -11.687 1.00 44.97 99 PHE A C 1
ATOM 760 O O . PHE A 1 99 ? -11.109 2.800 -11.273 1.00 44.97 99 PHE A O 1
ATOM 767 N N . GLU A 1 100 ? -11.280 1.110 -12.742 1.00 39.28 100 GLU A N 1
ATOM 768 C CA . GLU A 1 100 ? -12.696 1.325 -13.034 1.00 39.28 100 GLU A CA 1
ATOM 769 C C . GLU A 1 100 ? -13.462 0.493 -12.000 1.00 39.28 100 GLU A C 1
ATOM 771 O O . GLU A 1 100 ? -13.298 -0.732 -11.975 1.00 39.28 100 GLU A O 1
ATOM 776 N N . PRO A 1 101 ? -14.253 1.096 -11.090 1.00 42.44 101 PRO A N 1
ATOM 777 C CA . PRO A 1 101 ? -15.226 0.302 -10.368 1.00 42.44 101 PRO A CA 1
ATOM 778 C C . PRO A 1 101 ? -16.128 -0.291 -11.445 1.00 42.44 101 PRO A C 1
ATOM 780 O O . PRO A 1 101 ? -16.841 0.451 -12.115 1.00 42.44 101 PRO A O 1
ATOM 783 N N . SER A 1 102 ? -16.056 -1.607 -11.644 1.00 40.06 102 SER A N 1
ATOM 784 C CA . SER A 1 102 ? -17.041 -2.341 -12.428 1.00 40.06 102 SER A CA 1
ATOM 785 C C . SER A 1 102 ? -18.389 -2.133 -11.743 1.00 40.06 102 SER A C 1
ATOM 787 O O . SER A 1 102 ? -18.782 -2.896 -10.862 1.00 40.06 102 SER A O 1
ATOM 789 N N . GLY A 1 103 ? -19.061 -1.041 -12.097 1.00 36.59 103 GLY A N 1
ATOM 790 C CA . GLY A 1 103 ? -20.461 -0.826 -11.821 1.00 36.59 103 GLY A CA 1
ATOM 791 C C . GLY A 1 103 ? -21.221 -1.905 -12.569 1.00 36.59 103 GLY A C 1
ATOM 792 O O . GLY A 1 103 ? -21.381 -1.824 -13.778 1.00 36.59 103 GLY A O 1
ATOM 793 N N . ALA A 1 104 ? -21.634 -2.934 -11.839 1.00 31.75 104 ALA A N 1
ATOM 794 C CA . ALA A 1 104 ? -22.933 -3.536 -12.079 1.00 31.75 104 ALA A CA 1
ATOM 795 C C . ALA A 1 104 ? -24.003 -2.514 -11.642 1.00 31.75 104 ALA A C 1
ATOM 797 O O . ALA A 1 104 ? -23.747 -1.778 -10.676 1.00 31.75 104 ALA A O 1
ATOM 798 N N . PRO A 1 105 ? -25.197 -2.461 -12.255 1.00 40.31 105 PRO A N 1
ATOM 799 C CA . PRO A 1 105 ? -25.778 -3.366 -13.254 1.00 40.31 105 PRO A CA 1
ATOM 800 C C . PRO A 1 105 ? -25.764 -2.849 -14.702 1.00 40.31 105 PRO A C 1
ATOM 802 O O . PRO A 1 105 ? -25.668 -1.619 -14.907 1.00 40.31 105 PRO A O 1
#

Sequence (105 aa):
MDLDLIERAGRRAGLEVRRFRARDLVVVQVRGQGGQWRFYDPLHDDADCFRLMVACDVPPLSGMTGLVCAGCVSEEIAAHPTRLAAVRRAVVRAAARDFEPSGAP

Secondary structure (DSSP, 8-state):
-HHHHHHHHHHHTT-EEEEEEETTEEEEEEE-TT---EE--TTT-HHHHHHHHHHTT-----SSSS---TTTHHHHHHHSSSHHHHHHHHHHHHHHS--------

Organism: NCBI:txid96344

pLDDT: mean 77.07, std 19.87, range [31.75, 96.06]

Foldseek 3Di:
DCQVLQQLLCVLLVWDWDWDDDPPDIFIWTDHVVGDTDTADLLPDVVNLVSSCVSNVVDFADDPDDTDRPPQQVVVVVVDPDPSNSNSVSSSNVSNPDDPPPDDD

Radius of gyration: 14.39 Å; chains: 1; bounding box: 45×31×31 Å